Protein AF-I9HI69-F1 (afdb_monomer_lite)

pLDDT: mean 85.03, std 14.54, range [42.88, 98.44]

Foldseek 3Di:
DDDDPPDDDDFDKDWDWDDDPVDIDIDIDTDDDDDPDPDPPPDDFAWPDKWKADPVRHTDPDDDAAWIWIWTQTPVRDIDIDIDHDHDPDDD

Organism: NCBI:txid997887

Radius of gyration: 25.26 Å; chains: 1; bounding box: 50×28×73 Å

Secondary structure (DSSP, 8-state):
-----S--PPSEEEEEEEE-SS-EEEEEEEE-SS-SS---------EEEEEEEETT--EESS--SEEEEEEEEETTS-EEEEEEEEPP----

Structure (mmCIF, N/CA/C/O backbone):
data_AF-I9HI69-F1
#
_entry.id   AF-I9HI69-F1
#
loop_
_atom_site.group_PDB
_atom_site.id
_atom_site.type_symbol
_atom_site.label_atom_id
_atom_site.label_alt_id
_atom_site.label_comp_id
_atom_site.label_asym_id
_atom_site.label_entity_id
_atom_site.label_seq_id
_atom_site.pdbx_PDB_ins_code
_atom_site.Cartn_x
_atom_site.Cartn_y
_atom_site.Cartn_z
_atom_site.occupancy
_atom_site.B_iso_or_equiv
_atom_site.auth_seq_id
_atom_site.auth_comp_id
_atom_site.auth_asym_id
_atom_site.auth_atom_id
_atom_site.pdbx_PDB_model_num
ATOM 1 N N . THR A 1 1 ? -29.114 -4.831 36.281 1.00 55.25 1 THR A N 1
ATOM 2 C CA . THR A 1 1 ? -27.995 -4.873 35.319 1.00 55.25 1 THR A CA 1
ATOM 3 C C . THR A 1 1 ? -28.543 -5.198 33.948 1.00 55.25 1 THR A C 1
ATOM 5 O O . THR A 1 1 ? -29.237 -6.199 33.832 1.00 55.25 1 THR A O 1
ATOM 8 N N . LEU A 1 2 ? -28.313 -4.348 32.943 1.00 59.47 2 LEU A N 1
ATOM 9 C CA . LEU A 1 2 ? -28.635 -4.662 31.548 1.00 59.47 2 LEU A CA 1
ATOM 10 C C . LEU A 1 2 ? -27.395 -5.315 30.931 1.00 59.47 2 LEU A C 1
ATOM 12 O O . LEU A 1 2 ? -26.393 -4.634 30.744 1.00 59.47 2 LEU A O 1
ATOM 16 N N . ASN A 1 3 ? -27.452 -6.618 30.661 1.00 59.59 3 ASN A N 1
ATOM 17 C CA . ASN A 1 3 ? -26.413 -7.318 29.910 1.00 59.59 3 ASN A CA 1
ATOM 18 C C . ASN A 1 3 ? -26.966 -7.653 28.520 1.00 59.59 3 ASN A C 1
ATOM 20 O O . ASN A 1 3 ? -27.986 -8.337 28.424 1.00 59.59 3 ASN A O 1
ATOM 24 N N . ARG A 1 4 ? -26.345 -7.128 27.459 1.00 67.44 4 ARG A N 1
ATOM 25 C CA . ARG A 1 4 ? -26.713 -7.420 26.066 1.00 67.44 4 ARG A CA 1
ATOM 26 C C . ARG A 1 4 ? -25.549 -8.112 25.377 1.00 67.44 4 ARG A C 1
ATOM 28 O O . ARG A 1 4 ? -24.702 -7.472 24.764 1.00 67.44 4 ARG A O 1
ATOM 35 N N . GLU A 1 5 ? -25.514 -9.429 25.498 1.00 74.25 5 GLU A N 1
ATOM 36 C CA . GLU A 1 5 ? -24.554 -10.274 24.793 1.00 74.25 5 GLU A CA 1
ATOM 37 C C . GLU A 1 5 ? -25.151 -10.736 23.457 1.00 74.25 5 GLU A C 1
ATOM 39 O O . GLU A 1 5 ? -26.314 -11.129 23.388 1.00 74.25 5 GLU A O 1
ATOM 44 N N . GLY A 1 6 ? -24.362 -10.671 22.381 1.00 68.75 6 GLY A N 1
ATOM 45 C CA . GLY A 1 6 ? -24.755 -11.171 21.056 1.00 68.75 6 GLY A CA 1
ATOM 46 C C . GLY A 1 6 ? -25.506 -10.189 20.145 1.00 68.75 6 GLY A C 1
ATOM 47 O O . GLY A 1 6 ? -25.870 -10.570 19.032 1.00 68.75 6 GLY A O 1
ATOM 48 N N . GLU A 1 7 ? -25.712 -8.931 20.554 1.00 77.69 7 GLU A N 1
ATOM 49 C CA . GLU A 1 7 ? -26.295 -7.903 19.679 1.00 77.69 7 GLU A CA 1
ATOM 50 C C . GLU A 1 7 ? -25.294 -7.514 18.574 1.00 77.69 7 GLU A C 1
ATOM 52 O O . GLU A 1 7 ? -24.183 -7.053 18.842 1.00 77.69 7 GLU A O 1
ATOM 57 N N . ARG A 1 8 ? -25.679 -7.709 17.308 1.00 77.44 8 ARG A N 1
ATOM 58 C CA . ARG A 1 8 ? -24.910 -7.239 16.149 1.00 77.44 8 ARG A CA 1
ATOM 59 C C . ARG A 1 8 ? -25.355 -5.829 15.794 1.00 77.44 8 ARG A C 1
ATOM 61 O O . ARG A 1 8 ? -26.408 -5.646 15.189 1.00 77.44 8 ARG A O 1
ATOM 68 N N . LEU A 1 9 ? -24.541 -4.848 16.159 1.00 82.69 9 LEU A N 1
ATOM 69 C CA . LEU A 1 9 ? -24.743 -3.466 15.740 1.00 82.69 9 LEU A CA 1
ATOM 70 C C . LEU A 1 9 ? -24.426 -3.325 14.244 1.00 82.69 9 LEU A C 1
ATOM 72 O O . LEU A 1 9 ? -23.426 -3.859 13.762 1.00 82.69 9 LEU A O 1
ATOM 76 N N . SER A 1 10 ? -25.281 -2.615 13.507 1.00 86.69 10 SER A N 1
ATOM 77 C CA . SER A 1 10 ? -24.981 -2.174 12.141 1.00 86.69 10 SER A CA 1
ATOM 78 C C . SER A 1 10 ? -23.875 -1.117 12.146 1.00 86.69 10 SER A C 1
ATOM 80 O O . SER A 1 10 ? -23.622 -0.492 13.173 1.00 86.69 10 SER A O 1
ATOM 82 N N . ALA A 1 11 ? -23.252 -0.852 10.996 1.00 86.25 11 ALA A N 1
ATOM 83 C CA . ALA A 1 11 ? -22.367 0.303 10.872 1.00 86.25 11 ALA A CA 1
ATOM 84 C C . ALA A 1 11 ? -23.066 1.611 11.283 1.00 86.25 11 ALA A C 1
ATOM 86 O O . ALA A 1 11 ? -24.202 1.872 10.883 1.00 86.25 11 ALA A O 1
ATOM 87 N N . GLY A 1 12 ? -22.382 2.435 12.072 1.00 87.88 12 GLY A N 1
ATOM 88 C CA . GLY A 1 12 ? -22.923 3.682 12.598 1.00 87.88 12 GLY A CA 1
ATOM 89 C C . GLY A 1 12 ? -22.138 4.220 13.789 1.00 87.88 12 GLY A C 1
ATOM 90 O O . GLY A 1 12 ? -21.262 3.554 14.340 1.00 87.88 12 GLY A O 1
ATOM 91 N N . LYS A 1 13 ? -22.461 5.448 14.195 1.00 88.88 13 LYS A N 1
ATOM 92 C CA . LYS A 1 13 ? -21.921 6.071 15.407 1.00 88.88 13 LYS A CA 1
ATOM 93 C C . LYS A 1 13 ? -22.855 5.794 16.577 1.00 88.88 13 LYS A C 1
ATOM 95 O O . LYS A 1 13 ? -24.044 6.092 16.498 1.00 88.88 13 LYS A O 1
ATOM 100 N N . TYR A 1 14 ? -22.304 5.267 17.659 1.00 88.50 14 TYR A N 1
ATOM 101 C CA . TYR A 1 14 ? -23.044 4.872 18.849 1.00 88.50 14 TYR A CA 1
ATOM 102 C C . TYR A 1 14 ? -22.485 5.568 20.084 1.00 88.50 14 TYR A C 1
ATOM 104 O O . TYR A 1 14 ? -21.290 5.863 20.173 1.00 88.50 14 TYR A O 1
ATOM 112 N N . THR A 1 15 ? -23.364 5.790 21.057 1.00 91.31 15 THR A N 1
ATOM 113 C CA . THR A 1 15 ? -22.990 6.256 22.390 1.00 91.31 15 THR A CA 1
ATOM 114 C C . THR A 1 15 ? -23.520 5.264 23.410 1.00 91.31 15 THR A C 1
ATOM 116 O O . THR A 1 15 ? -24.729 5.072 23.525 1.00 91.31 15 THR A O 1
ATOM 119 N N . LEU A 1 16 ? -22.617 4.647 24.166 1.00 88.50 16 LEU A N 1
ATOM 120 C CA . LEU A 1 16 ? -22.964 3.931 25.384 1.00 88.50 16 LEU A CA 1
ATOM 121 C C . LEU A 1 16 ? -23.039 4.946 26.526 1.00 88.50 16 LEU A C 1
ATOM 123 O O . LEU A 1 16 ? -22.041 5.587 26.860 1.00 88.50 16 LEU A O 1
ATOM 127 N N . VAL A 1 17 ? -24.229 5.087 27.106 1.00 89.00 17 VAL A N 1
ATOM 128 C CA . VAL A 1 17 ? -24.491 5.964 28.251 1.00 89.00 17 VAL A CA 1
ATOM 129 C C . VAL A 1 17 ? -24.605 5.101 29.501 1.00 89.00 17 VAL A C 1
ATOM 131 O O . VAL A 1 17 ? -25.526 4.294 29.627 1.00 89.00 17 VAL A O 1
ATOM 134 N N . LEU A 1 18 ? -23.661 5.266 30.421 1.00 87.50 18 LEU A N 1
ATOM 135 C CA . LEU A 1 18 ? -23.657 4.614 31.725 1.00 87.50 18 LEU A CA 1
ATOM 136 C C . LEU A 1 18 ? -24.034 5.650 32.780 1.00 87.50 18 LEU A C 1
ATOM 138 O O . LEU A 1 18 ? -23.229 6.509 33.136 1.00 87.50 18 LEU A O 1
ATOM 142 N N . THR A 1 19 ? -25.263 5.562 33.276 1.00 88.94 19 THR A N 1
ATOM 143 C CA . THR A 1 19 ? -25.761 6.431 34.345 1.00 88.94 19 THR A CA 1
ATOM 144 C C . THR A 1 19 ? -25.660 5.710 35.681 1.00 88.94 19 THR A C 1
ATOM 146 O O . THR A 1 19 ? -26.213 4.625 35.859 1.00 88.94 19 THR A O 1
ATOM 149 N N . THR A 1 20 ? -24.968 6.329 36.626 1.00 84.81 20 THR A N 1
ATOM 150 C CA . THR A 1 20 ? -24.957 5.951 38.043 1.00 84.81 20 THR A CA 1
ATOM 151 C C . THR A 1 20 ? -25.833 6.925 38.831 1.00 84.81 20 THR A C 1
ATOM 153 O O . THR A 1 20 ? -26.319 7.912 38.279 1.00 84.81 20 THR A O 1
ATOM 156 N N . SER A 1 21 ? -26.036 6.678 40.125 1.00 87.94 21 SER A N 1
ATOM 157 C CA . SER A 1 21 ? -26.771 7.604 40.997 1.00 87.94 21 SER A CA 1
ATOM 158 C C . SER A 1 21 ? -26.138 8.997 41.084 1.00 87.94 21 SER A C 1
ATOM 160 O O . SER A 1 21 ? -26.834 9.953 41.407 1.00 87.94 21 SER A O 1
ATOM 162 N N . GLU A 1 22 ? -24.839 9.115 40.796 1.00 90.00 22 GLU A N 1
ATOM 163 C CA . GLU A 1 22 ? -24.059 10.335 41.043 1.00 90.00 22 GLU A CA 1
ATOM 164 C C . GLU A 1 22 ? -23.412 10.917 39.783 1.00 90.00 22 GLU A C 1
ATOM 166 O O . GLU A 1 22 ? -23.022 12.082 39.764 1.00 90.00 22 GLU A O 1
ATOM 171 N N . SER A 1 23 ? -23.271 10.129 38.716 1.00 90.44 23 SER A N 1
ATOM 172 C CA . SER A 1 23 ? -22.532 10.543 37.522 1.00 90.44 23 SER A CA 1
ATOM 173 C C . SER A 1 23 ? -22.983 9.822 36.257 1.00 90.44 23 SER A C 1
ATOM 175 O O . SER A 1 23 ? -23.549 8.727 36.306 1.00 90.44 23 SER A O 1
ATOM 177 N N . VAL A 1 24 ? -22.686 10.437 35.112 1.00 92.44 24 VAL A N 1
ATOM 178 C CA . VAL A 1 24 ? -22.916 9.871 33.781 1.00 92.44 24 VAL A CA 1
ATOM 179 C C . VAL A 1 24 ? -21.580 9.737 33.060 1.00 92.44 24 VAL A C 1
ATOM 181 O O . VAL A 1 24 ? -20.852 10.718 32.915 1.00 92.44 24 VAL A O 1
ATOM 184 N N . LEU A 1 25 ? -21.280 8.536 32.566 1.00 89.62 25 LEU A N 1
ATOM 185 C CA . LEU A 1 25 ? -20.168 8.270 31.659 1.00 89.62 25 LEU A CA 1
ATOM 186 C C . LEU A 1 25 ? -20.709 8.031 30.245 1.00 89.62 25 LEU A C 1
ATOM 188 O O . LEU A 1 25 ? -21.515 7.128 30.025 1.00 89.62 25 LEU A O 1
ATOM 192 N N . ASN A 1 26 ? -20.226 8.818 29.284 1.00 91.25 26 ASN A N 1
ATOM 193 C CA . ASN A 1 26 ? -20.562 8.681 27.869 1.00 91.25 26 ASN A CA 1
ATOM 194 C C . ASN A 1 26 ? -19.361 8.125 27.099 1.00 91.25 26 ASN A C 1
ATOM 196 O O . ASN A 1 26 ? -18.326 8.782 27.011 1.00 91.25 26 ASN A O 1
ATOM 200 N N . ILE A 1 27 ? -19.511 6.944 26.501 1.00 91.00 27 ILE A N 1
ATOM 201 C CA . ILE A 1 27 ? -18.501 6.334 25.627 1.00 91.00 27 ILE A CA 1
ATOM 202 C C . ILE A 1 27 ? -19.031 6.384 24.199 1.00 91.00 27 ILE A C 1
ATOM 204 O O . ILE A 1 27 ? -20.027 5.739 23.882 1.00 91.00 27 ILE A O 1
ATOM 208 N N . THR A 1 28 ? -18.373 7.152 23.333 1.00 91.31 28 THR A N 1
ATOM 209 C CA . THR A 1 28 ? -18.731 7.238 21.910 1.00 91.31 28 THR A CA 1
ATOM 210 C C . THR A 1 28 ? -17.821 6.330 21.096 1.00 91.31 28 THR A C 1
ATOM 212 O O . THR A 1 28 ? -16.603 6.409 21.231 1.00 91.31 28 THR A O 1
ATOM 215 N N . PHE A 1 29 ? -18.394 5.495 20.235 1.00 85.38 29 PHE A N 1
ATOM 216 C CA . PHE A 1 29 ? -17.644 4.596 19.361 1.00 85.38 29 PHE A CA 1
ATOM 217 C C . PHE A 1 29 ? -18.330 4.458 17.999 1.00 85.38 29 PHE A C 1
ATOM 219 O O . PHE A 1 29 ? -19.535 4.666 17.867 1.00 85.38 29 PHE A O 1
ATOM 226 N N . ASN A 1 30 ? -17.549 4.114 16.977 1.00 87.19 30 ASN A N 1
ATOM 227 C CA . ASN A 1 30 ? -18.055 3.846 15.636 1.00 87.19 30 ASN A CA 1
ATOM 228 C C . ASN A 1 30 ? -18.018 2.341 15.376 1.00 87.19 30 ASN A C 1
ATOM 230 O O . ASN A 1 30 ? -16.997 1.693 15.596 1.00 87.19 30 ASN A O 1
ATOM 234 N N . VAL A 1 31 ? -19.127 1.803 14.884 1.00 86.50 31 VAL A N 1
ATOM 235 C CA . VAL A 1 31 ? -19.212 0.455 14.323 1.00 86.50 31 VAL A CA 1
ATOM 236 C C . VAL A 1 31 ? -19.074 0.588 12.811 1.00 86.50 31 VAL A C 1
ATOM 238 O O . VAL A 1 31 ? -19.716 1.447 12.207 1.00 86.50 31 VAL A O 1
ATOM 241 N N . ILE A 1 32 ? -18.241 -0.246 12.194 1.00 80.88 32 ILE A N 1
ATOM 242 C CA . ILE A 1 32 ? -18.009 -0.266 10.743 1.00 80.88 32 ILE A CA 1
ATOM 243 C C . ILE A 1 32 ? -18.432 -1.621 10.160 1.00 80.88 32 ILE A C 1
ATOM 245 O O . ILE A 1 32 ? -18.301 -2.656 10.815 1.00 80.88 32 ILE A O 1
ATOM 249 N N . ASN A 1 33 ? -18.965 -1.623 8.934 1.00 71.75 33 ASN A N 1
ATOM 250 C CA . ASN A 1 33 ? -19.376 -2.845 8.239 1.00 71.75 33 ASN A CA 1
ATOM 251 C C . ASN A 1 33 ? -18.171 -3.417 7.477 1.00 71.75 33 ASN A C 1
ATOM 253 O O . ASN A 1 33 ? -17.911 -3.019 6.348 1.00 71.75 33 ASN A O 1
ATOM 257 N N . GLY A 1 34 ? -17.487 -4.392 8.078 1.00 61.75 34 GLY A N 1
ATOM 258 C CA . GLY A 1 34 ? -16.437 -5.173 7.418 1.00 61.75 34 GLY A CA 1
ATOM 259 C C . GLY A 1 34 ? -15.020 -4.623 7.601 1.00 61.75 34 GLY A C 1
ATOM 260 O O . GLY A 1 34 ? -14.775 -3.440 7.427 1.00 61.75 34 GLY A O 1
ATOM 261 N N . GLY A 1 35 ? -14.096 -5.535 7.931 1.00 54.78 35 GLY A N 1
ATOM 262 C CA . GLY A 1 35 ? -12.648 -5.314 7.961 1.00 54.78 35 GLY A CA 1
ATOM 263 C C . GLY A 1 35 ? -12.140 -4.458 9.123 1.00 54.78 35 GLY A C 1
ATOM 264 O O . GLY A 1 35 ? -12.247 -3.241 9.107 1.00 54.78 35 GLY A O 1
ATOM 265 N N . VAL A 1 36 ? -11.476 -5.078 10.103 1.00 61.66 36 VAL A N 1
ATOM 266 C CA . VAL A 1 36 ? -10.472 -4.356 10.900 1.00 61.66 36 VAL A CA 1
ATOM 267 C C . VAL A 1 36 ? -9.320 -4.001 9.962 1.00 61.66 36 VAL A C 1
ATOM 269 O O . VAL A 1 36 ? -8.524 -4.863 9.598 1.00 61.66 36 VAL A O 1
ATOM 272 N N . GLY A 1 37 ? -9.256 -2.752 9.519 1.00 57.56 37 GLY A N 1
ATOM 273 C CA . GLY A 1 37 ? -8.191 -2.305 8.636 1.00 57.56 37 GLY A CA 1
ATOM 274 C C . GLY A 1 37 ? -8.207 -0.803 8.429 1.00 57.56 37 GLY A C 1
ATOM 275 O O . GLY A 1 37 ? -9.251 -0.164 8.513 1.00 57.56 37 GLY A O 1
ATOM 276 N N . ILE A 1 38 ? -7.026 -0.254 8.143 1.00 62.22 38 ILE A N 1
ATOM 277 C CA . ILE A 1 38 ? -6.891 1.045 7.488 1.00 62.22 38 ILE A CA 1
ATOM 278 C C . ILE A 1 38 ? -7.528 0.859 6.115 1.00 62.22 38 ILE A C 1
ATOM 280 O O . ILE A 1 38 ? -6.926 0.299 5.200 1.00 62.22 38 ILE A O 1
ATOM 284 N N . GLU A 1 39 ? -8.799 1.215 6.013 1.00 57.41 39 GLU A N 1
ATOM 285 C CA . GLU A 1 39 ? -9.499 1.282 4.745 1.00 57.41 39 GLU A CA 1
ATOM 286 C C . GLU A 1 39 ? -8.686 2.176 3.807 1.00 57.41 39 GLU A C 1
ATOM 288 O O . GLU A 1 39 ? -8.209 3.231 4.224 1.00 57.41 39 GLU A O 1
ATOM 293 N N . ASN A 1 40 ? -8.433 1.676 2.588 1.00 51.22 40 ASN A N 1
ATOM 294 C CA . ASN A 1 40 ? -7.630 2.325 1.552 1.00 51.22 40 ASN A CA 1
ATOM 295 C C . ASN A 1 40 ? -8.111 3.764 1.354 1.00 51.22 40 ASN A C 1
ATOM 297 O O . ASN A 1 40 ? -8.993 4.039 0.541 1.00 51.22 40 ASN A O 1
ATOM 301 N N . GLN A 1 41 ? -7.520 4.686 2.104 1.00 53.28 41 GLN A N 1
ATOM 302 C CA . GLN A 1 41 ? -7.725 6.103 1.933 1.00 53.28 41 GLN A CA 1
ATOM 303 C C . GLN A 1 41 ? -6.881 6.471 0.716 1.00 53.28 41 GLN A C 1
ATOM 305 O O . GLN A 1 41 ? -5.691 6.762 0.824 1.00 53.28 41 GLN A O 1
ATOM 310 N N . SER A 1 42 ? -7.470 6.332 -0.474 1.00 57.28 42 SER A N 1
ATOM 311 C CA . SER A 1 42 ? -6.824 6.726 -1.720 1.00 57.28 42 SER A CA 1
ATOM 312 C C . SER A 1 42 ? -6.781 8.250 -1.772 1.00 57.28 42 SER A C 1
ATOM 314 O O . SER A 1 42 ? -7.656 8.899 -2.341 1.00 57.28 42 SER A O 1
ATOM 316 N N . SER A 1 43 ? -5.782 8.828 -1.123 1.00 62.09 43 SER A N 1
ATOM 317 C CA . SER A 1 43 ? -5.358 10.187 -1.418 1.00 62.09 43 SER A CA 1
ATOM 318 C C . SER A 1 43 ? -4.465 10.125 -2.651 1.00 62.09 43 SER A C 1
ATOM 320 O O . SER A 1 43 ? -3.563 9.288 -2.723 1.00 62.09 43 SER A O 1
ATOM 322 N N . GLU A 1 44 ? -4.711 10.992 -3.630 1.00 77.44 44 GLU A N 1
ATOM 323 C CA . GLU A 1 44 ? -3.762 11.190 -4.722 1.00 77.44 44 GLU A CA 1
ATOM 324 C C . GLU A 1 44 ? -2.456 11.724 -4.124 1.00 77.44 44 GLU A C 1
ATOM 326 O O . GLU A 1 44 ? -2.450 12.736 -3.420 1.00 77.44 44 GLU A O 1
ATOM 331 N N . LYS A 1 45 ? -1.355 11.003 -4.345 1.00 85.44 45 LYS A N 1
ATOM 332 C CA . LYS A 1 45 ? -0.027 11.405 -3.886 1.00 85.44 45 LYS A CA 1
ATOM 333 C C . LYS A 1 45 ? 0.826 11.810 -5.074 1.00 85.44 45 LYS A C 1
ATOM 335 O O . LYS A 1 45 ? 0.888 11.099 -6.076 1.00 85.44 45 LYS A O 1
ATOM 340 N N . ILE A 1 46 ? 1.522 12.932 -4.933 1.00 91.94 46 ILE A N 1
ATOM 341 C CA . ILE A 1 46 ? 2.436 13.441 -5.955 1.00 91.94 46 ILE A CA 1
ATOM 342 C C . ILE A 1 46 ? 3.772 12.710 -5.815 1.00 91.94 46 ILE A C 1
ATOM 344 O O . ILE A 1 46 ? 4.378 12.711 -4.742 1.00 91.94 46 ILE A O 1
ATOM 348 N N . VAL A 1 47 ? 4.211 12.056 -6.893 1.00 94.56 47 VAL A N 1
ATOM 349 C CA . VAL A 1 47 ? 5.502 11.356 -6.948 1.00 94.56 47 VAL A CA 1
ATOM 350 C C . VAL A 1 47 ? 6.634 12.381 -6.953 1.00 94.56 47 VAL A C 1
ATOM 352 O O . VAL A 1 47 ? 6.708 13.196 -7.868 1.00 94.56 47 VAL A O 1
ATOM 355 N N . HIS A 1 48 ? 7.530 12.289 -5.971 1.00 96.38 48 HIS A N 1
ATOM 356 C CA . HIS A 1 48 ? 8.749 13.092 -5.893 1.00 96.38 48 HIS A CA 1
ATOM 357 C C . HIS A 1 48 ? 9.908 12.395 -6.619 1.00 96.38 48 HIS A C 1
ATOM 359 O O . HIS A 1 48 ? 10.509 12.944 -7.541 1.00 96.38 48 HIS A O 1
ATOM 365 N N . THR A 1 49 ? 10.193 11.138 -6.260 1.00 97.12 49 THR A N 1
ATOM 366 C CA . THR A 1 49 ? 11.232 10.330 -6.917 1.00 97.12 49 THR A CA 1
ATOM 367 C C . THR A 1 49 ? 10.760 8.916 -7.207 1.00 97.12 49 THR A C 1
ATOM 369 O O . THR A 1 49 ? 9.950 8.334 -6.483 1.00 97.12 49 THR A O 1
ATOM 372 N N . LYS A 1 50 ? 11.304 8.347 -8.287 1.00 97.44 50 LYS A N 1
ATOM 373 C CA . LYS A 1 50 ? 11.116 6.949 -8.666 1.00 97.44 50 LYS A CA 1
ATOM 374 C C . LYS A 1 50 ? 12.472 6.320 -8.951 1.00 97.44 50 LYS A C 1
ATOM 376 O O . LYS A 1 50 ? 13.159 6.714 -9.889 1.00 97.44 50 LYS A O 1
ATOM 381 N N . GLU A 1 51 ? 12.835 5.347 -8.130 1.00 98.31 51 GLU A N 1
ATOM 382 C CA . GLU A 1 51 ? 14.125 4.665 -8.155 1.00 98.31 51 GLU A CA 1
ATOM 383 C C . GLU A 1 51 ? 13.924 3.176 -8.465 1.00 98.31 51 GLU A C 1
ATOM 385 O O . GLU A 1 51 ? 12.902 2.575 -8.110 1.00 98.31 51 GLU A O 1
ATOM 390 N N . TYR A 1 52 ? 14.913 2.570 -9.119 1.00 98.25 52 TYR A N 1
ATOM 391 C CA . TYR A 1 52 ? 14.871 1.177 -9.550 1.00 98.25 52 TYR A CA 1
ATOM 392 C C . TYR A 1 52 ? 16.074 0.425 -9.007 1.00 98.25 52 TYR A C 1
ATOM 394 O O . TYR A 1 52 ? 17.191 0.940 -9.027 1.00 98.25 52 TYR A O 1
ATOM 402 N N . TYR A 1 53 ? 15.857 -0.809 -8.565 1.00 98.38 53 TYR A N 1
ATOM 403 C CA . TYR A 1 53 ? 16.920 -1.656 -8.046 1.00 98.38 53 TYR A CA 1
ATOM 404 C C . TYR A 1 53 ? 16.766 -3.103 -8.500 1.00 98.38 53 TYR A C 1
ATOM 406 O O . TYR A 1 53 ? 15.665 -3.589 -8.779 1.00 98.38 53 TYR A O 1
ATOM 414 N N . THR A 1 54 ? 17.882 -3.823 -8.514 1.00 97.06 54 THR A N 1
ATOM 415 C CA . THR A 1 54 ? 17.873 -5.286 -8.541 1.00 97.06 54 THR A CA 1
ATOM 416 C C . THR A 1 54 ? 17.309 -5.831 -7.226 1.00 97.06 54 THR A C 1
ATOM 418 O O . THR A 1 54 ? 17.250 -5.133 -6.214 1.00 97.06 54 THR A O 1
ATOM 421 N N . ILE A 1 55 ? 16.953 -7.118 -7.195 1.00 95.19 55 ILE A N 1
ATOM 422 C CA . ILE A 1 55 ? 16.520 -7.795 -5.956 1.00 95.19 55 ILE A CA 1
ATOM 423 C C . ILE A 1 55 ? 17.586 -7.812 -4.849 1.00 95.19 55 ILE A C 1
ATOM 425 O O . ILE A 1 55 ? 17.245 -8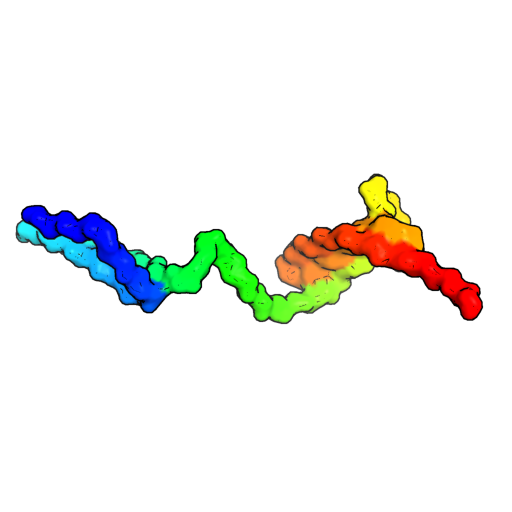.014 -3.689 1.00 95.19 55 ILE A O 1
ATOM 429 N N . ASN A 1 56 ? 18.853 -7.580 -5.207 1.00 94.81 56 ASN A N 1
ATOM 430 C CA . ASN A 1 56 ? 19.975 -7.495 -4.273 1.00 94.81 56 ASN A CA 1
ATOM 431 C C . ASN A 1 56 ? 20.269 -6.044 -3.843 1.00 94.81 56 ASN A C 1
ATOM 433 O O . ASN A 1 56 ? 21.255 -5.803 -3.155 1.00 94.81 56 ASN A O 1
ATOM 437 N N . GLY A 1 57 ? 19.448 -5.074 -4.265 1.00 93.50 57 GLY A N 1
ATOM 438 C CA . GLY A 1 57 ? 19.574 -3.667 -3.878 1.00 93.50 57 GLY A CA 1
ATOM 439 C C . GLY A 1 57 ? 20.536 -2.833 -4.730 1.00 93.50 57 GLY A C 1
ATOM 440 O O . GLY A 1 57 ? 20.810 -1.688 -4.387 1.00 93.50 57 GLY A O 1
ATOM 441 N N . THR A 1 58 ? 21.052 -3.355 -5.847 1.00 97.50 58 THR A N 1
ATOM 442 C CA . THR A 1 58 ? 21.893 -2.565 -6.766 1.00 97.50 58 THR A CA 1
ATOM 443 C C . THR A 1 58 ? 21.033 -1.578 -7.546 1.00 97.50 58 THR A C 1
ATOM 445 O O . THR A 1 58 ? 20.056 -1.999 -8.160 1.00 97.50 58 THR A O 1
ATOM 448 N N . ALA A 1 59 ? 21.404 -0.296 -7.557 1.00 97.88 59 ALA A N 1
ATOM 449 C CA . ALA A 1 59 ? 20.682 0.737 -8.296 1.00 97.88 59 ALA A CA 1
ATOM 450 C C . ALA A 1 59 ? 20.703 0.483 -9.811 1.00 97.88 59 ALA A C 1
ATOM 452 O O . ALA A 1 59 ? 21.717 0.073 -10.379 1.00 97.88 59 ALA A O 1
ATOM 453 N N . LEU A 1 60 ? 19.574 0.755 -10.458 1.00 97.25 60 LEU A N 1
ATOM 454 C CA . LEU A 1 60 ? 19.370 0.633 -11.892 1.00 97.25 60 LEU A CA 1
ATOM 455 C C . LEU A 1 60 ? 18.892 1.974 -12.465 1.00 97.25 60 LEU A C 1
ATOM 457 O O . LEU A 1 60 ? 18.069 2.646 -11.843 1.00 97.25 60 LEU A O 1
ATOM 461 N N . PRO A 1 61 ? 19.333 2.349 -13.678 1.00 96.75 61 PRO A N 1
ATOM 462 C CA . PRO A 1 61 ? 18.819 3.539 -14.354 1.00 96.75 61 PRO A CA 1
ATOM 463 C C . PRO A 1 61 ? 17.362 3.362 -14.815 1.00 96.75 61 PRO A C 1
ATOM 465 O O . PRO A 1 61 ? 16.620 4.333 -14.923 1.00 96.75 61 PRO A O 1
ATOM 468 N N . GLN A 1 62 ? 16.946 2.120 -15.080 1.00 96.00 62 GLN A N 1
ATOM 469 C CA . GLN A 1 62 ? 15.586 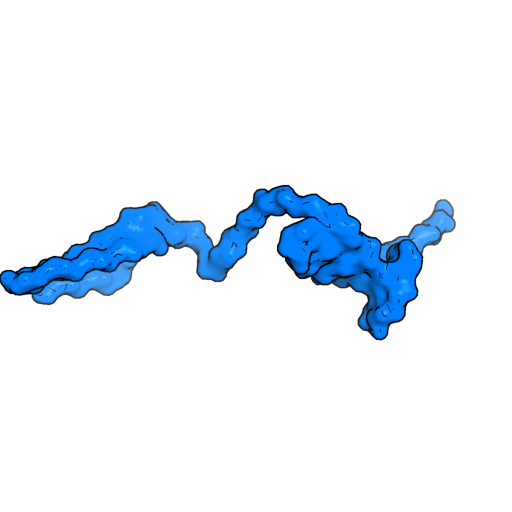1.739 -15.459 1.00 96.00 62 GLN A CA 1
ATOM 470 C C . GLN A 1 62 ? 15.346 0.253 -15.139 1.00 96.00 62 GLN A C 1
ATOM 472 O O . GLN A 1 62 ? 16.317 -0.497 -15.002 1.00 96.00 62 GLN A O 1
ATOM 477 N N . PRO A 1 63 ? 14.086 -0.207 -15.056 1.00 96.06 63 PRO A N 1
ATOM 478 C CA . PRO A 1 63 ? 13.786 -1.623 -14.890 1.00 96.06 63 PRO A CA 1
ATOM 479 C C . PRO A 1 63 ? 14.337 -2.495 -16.030 1.00 96.06 63 PRO A C 1
ATOM 481 O O . PRO A 1 63 ? 14.296 -2.105 -17.197 1.00 96.06 63 PRO A O 1
ATOM 484 N N . ILE A 1 64 ? 14.796 -3.700 -15.701 1.00 95.00 64 ILE A N 1
ATOM 485 C CA . ILE A 1 64 ? 15.337 -4.687 -16.652 1.00 95.00 64 ILE A CA 1
ATOM 486 C C . ILE A 1 64 ? 14.429 -5.923 -16.754 1.00 95.00 64 ILE A C 1
ATOM 488 O O . ILE A 1 64 ? 13.641 -6.167 -15.839 1.00 95.00 64 ILE A O 1
ATOM 492 N N . PRO A 1 65 ? 14.520 -6.749 -17.814 1.00 96.25 65 PRO A N 1
ATOM 493 C CA . PRO A 1 65 ? 13.863 -8.054 -17.827 1.00 96.25 65 PRO A CA 1
ATOM 494 C C . PRO A 1 65 ? 14.221 -8.891 -16.588 1.00 96.25 65 PRO A C 1
ATOM 496 O O . PRO A 1 65 ? 15.382 -8.972 -16.191 1.00 96.25 65 PRO A O 1
ATOM 499 N N . GLY A 1 66 ? 13.218 -9.524 -15.982 1.00 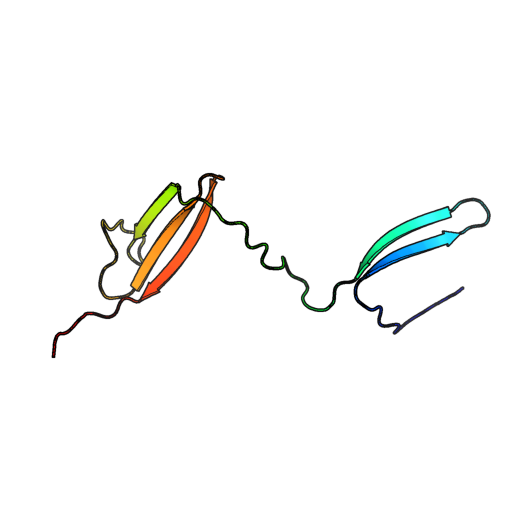95.25 66 GLY A N 1
ATOM 500 C CA . GLY A 1 66 ? 13.331 -10.225 -14.705 1.00 95.25 66 GLY A CA 1
ATOM 501 C C . GLY A 1 66 ? 12.731 -9.448 -13.530 1.00 95.25 66 GLY A C 1
ATOM 502 O O . GLY A 1 66 ? 11.867 -8.584 -13.697 1.00 95.25 66 GLY A O 1
ATOM 503 N N . PHE A 1 67 ? 13.147 -9.803 -12.312 1.00 97.06 67 PHE A N 1
ATOM 504 C CA . PHE A 1 67 ? 12.658 -9.168 -11.087 1.00 97.06 67 PHE A CA 1
ATOM 505 C C . PHE A 1 67 ? 13.359 -7.838 -10.808 1.00 97.06 67 PHE A C 1
ATOM 507 O O . PHE A 1 67 ? 14.585 -7.768 -10.805 1.00 97.06 67 PHE A O 1
ATOM 514 N N . ASN A 1 68 ? 12.569 -6.822 -10.470 1.00 97.56 68 ASN A N 1
ATOM 515 C CA . ASN A 1 68 ? 13.040 -5.497 -10.076 1.00 97.56 68 ASN A CA 1
ATOM 516 C C . ASN A 1 68 ? 12.337 -5.058 -8.792 1.00 97.56 68 ASN A C 1
ATOM 518 O O . ASN A 1 68 ? 11.205 -5.468 -8.523 1.00 97.56 68 ASN A O 1
ATOM 522 N N . ILE A 1 69 ? 12.990 -4.186 -8.036 1.00 98.44 69 ILE A N 1
ATOM 523 C CA . ILE A 1 69 ? 12.392 -3.424 -6.942 1.00 98.44 69 ILE A CA 1
ATOM 524 C C . ILE A 1 69 ? 12.190 -1.994 -7.448 1.00 98.44 69 ILE A C 1
ATOM 526 O O . ILE A 1 69 ? 13.127 -1.378 -7.954 1.00 98.44 69 ILE A O 1
ATOM 530 N N . ILE A 1 70 ? 10.975 -1.471 -7.319 1.00 98.06 70 ILE A N 1
ATOM 531 C CA . ILE A 1 70 ? 10.651 -0.063 -7.546 1.00 98.06 70 ILE A CA 1
ATOM 532 C C . ILE A 1 70 ? 10.441 0.581 -6.187 1.00 98.06 70 ILE A C 1
ATOM 534 O O . ILE A 1 70 ? 9.661 0.069 -5.386 1.00 98.06 70 ILE A O 1
ATOM 538 N N . LYS A 1 71 ? 11.098 1.711 -5.955 1.00 97.94 71 LYS A N 1
ATOM 539 C CA . LYS A 1 71 ? 10.847 2.575 -4.806 1.00 97.94 71 LYS A CA 1
ATOM 540 C C . LYS A 1 71 ? 10.296 3.903 -5.307 1.00 97.94 71 LYS A C 1
ATOM 542 O O . LYS A 1 71 ? 10.915 4.551 -6.148 1.00 97.94 71 LYS A O 1
ATOM 547 N N . ILE A 1 72 ? 9.134 4.287 -4.804 1.00 97.25 72 ILE A N 1
ATOM 548 C CA . ILE A 1 72 ? 8.503 5.578 -5.065 1.00 97.25 72 ILE A CA 1
ATOM 549 C C . ILE A 1 72 ? 8.544 6.364 -3.762 1.00 97.25 72 ILE A C 1
ATOM 551 O O . ILE A 1 72 ? 8.050 5.886 -2.745 1.00 97.25 72 ILE A O 1
ATOM 555 N N . THR A 1 73 ? 9.135 7.553 -3.792 1.00 97.00 73 THR A N 1
ATOM 556 C CA . THR A 1 73 ? 9.026 8.523 -2.698 1.00 97.00 73 THR A CA 1
ATOM 557 C C . THR A 1 73 ? 8.055 9.604 -3.142 1.00 97.00 73 THR A C 1
ATOM 559 O O . THR A 1 73 ? 8.181 10.128 -4.251 1.00 97.00 73 THR A O 1
ATOM 562 N N . TYR A 1 74 ? 7.082 9.924 -2.303 1.00 96.06 74 TYR A N 1
ATOM 563 C CA . TYR A 1 74 ? 6.111 10.984 -2.551 1.00 96.06 74 TYR A CA 1
ATOM 564 C C . TYR A 1 74 ? 6.550 12.294 -1.881 1.00 96.06 74 TYR A C 1
ATOM 566 O O . TYR A 1 74 ? 7.387 12.283 -0.980 1.00 96.06 74 TYR A O 1
ATOM 574 N N . GLU A 1 75 ? 5.981 13.423 -2.307 1.00 95.06 75 GLU A N 1
ATOM 575 C CA . GLU A 1 75 ? 6.281 14.761 -1.753 1.00 95.06 75 GLU A CA 1
ATOM 576 C C . GLU A 1 75 ? 5.990 14.873 -0.244 1.00 95.06 75 GLU A C 1
ATOM 578 O O . GLU A 1 75 ? 6.650 15.619 0.473 1.00 95.06 75 GLU A O 1
ATOM 583 N N . ASP A 1 76 ? 5.032 14.092 0.266 1.00 91.81 76 ASP A N 1
ATOM 584 C CA . ASP A 1 76 ? 4.712 14.012 1.699 1.00 91.81 76 ASP A CA 1
ATOM 585 C C . ASP A 1 76 ? 5.751 13.211 2.516 1.00 91.81 76 ASP A C 1
ATOM 587 O O . ASP A 1 76 ? 5.579 13.004 3.718 1.00 91.81 76 ASP A O 1
ATOM 591 N N . GLY A 1 77 ? 6.822 12.738 1.869 1.00 90.88 77 GLY A N 1
ATOM 592 C CA . GLY A 1 77 ? 7.887 11.936 2.465 1.00 90.88 77 GLY A CA 1
ATOM 593 C C . GLY A 1 77 ? 7.545 10.455 2.630 1.00 90.88 77 GLY A C 1
ATOM 594 O O . GLY A 1 77 ? 8.384 9.683 3.097 1.00 90.88 77 GLY A O 1
ATOM 595 N N . THR A 1 78 ? 6.340 10.022 2.250 1.00 93.06 78 THR A N 1
ATOM 596 C CA . THR A 1 78 ? 5.985 8.601 2.296 1.00 93.06 78 THR A CA 1
ATOM 597 C C . THR A 1 78 ? 6.694 7.818 1.196 1.00 93.06 78 THR A C 1
ATOM 599 O O . THR A 1 78 ? 7.017 8.346 0.130 1.00 93.06 78 THR A O 1
ATOM 602 N N . VAL A 1 79 ? 6.950 6.536 1.462 1.00 95.31 79 VAL A N 1
ATOM 603 C CA . VAL A 1 79 ? 7.686 5.652 0.554 1.00 95.31 79 VAL A CA 1
ATOM 604 C C . VAL A 1 79 ? 6.863 4.402 0.271 1.00 95.31 79 VAL A C 1
ATOM 606 O O . VAL A 1 79 ? 6.440 3.714 1.199 1.00 95.31 79 VAL A O 1
ATOM 609 N N . GLU A 1 80 ? 6.687 4.084 -1.008 1.00 95.25 80 GLU A N 1
ATOM 610 C CA . GLU A 1 80 ? 6.145 2.811 -1.480 1.00 95.25 80 GLU A C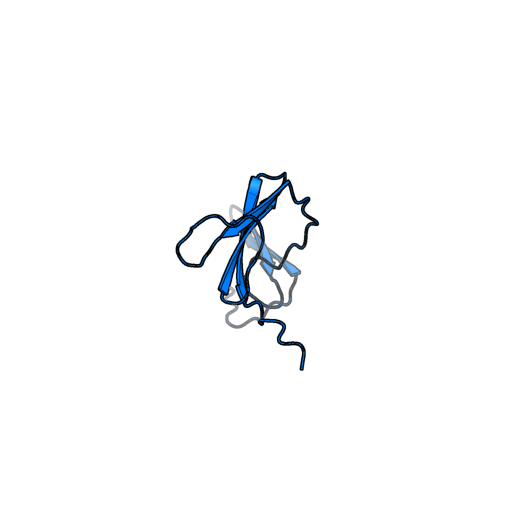A 1
ATOM 611 C C . GLU A 1 80 ? 7.260 1.9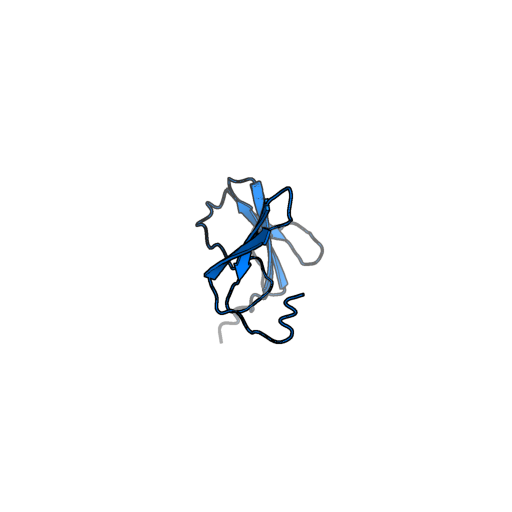80 -2.121 1.00 95.25 80 GLU A C 1
ATOM 613 O O . GLU A 1 80 ? 8.038 2.481 -2.937 1.00 95.25 80 GLU A O 1
ATOM 618 N N . VAL A 1 81 ? 7.339 0.696 -1.765 1.00 96.56 81 VAL A N 1
ATOM 619 C CA . VAL A 1 81 ? 8.291 -0.250 -2.355 1.00 96.56 81 VAL A CA 1
ATOM 620 C C . VAL A 1 81 ? 7.535 -1.441 -2.926 1.00 96.56 81 VAL A C 1
ATOM 622 O O . VAL A 1 81 ? 6.827 -2.139 -2.205 1.00 96.56 81 VAL A O 1
ATOM 625 N N . SER A 1 82 ? 7.743 -1.701 -4.214 1.00 96.81 82 SER A N 1
ATOM 626 C CA . SER A 1 82 ? 7.050 -2.743 -4.969 1.00 96.81 82 SER A CA 1
ATOM 627 C C . SER A 1 82 ? 8.043 -3.651 -5.693 1.00 96.81 82 SER A C 1
ATOM 629 O O . SER A 1 82 ? 8.979 -3.183 -6.339 1.00 96.81 82 SER A O 1
ATOM 631 N N . LYS A 1 83 ? 7.830 -4.970 -5.625 1.00 96.88 83 LYS A N 1
ATOM 632 C CA . LYS A 1 83 ? 8.573 -5.953 -6.428 1.00 96.88 83 LYS A CA 1
ATOM 633 C C . LYS A 1 83 ? 7.784 -6.262 -7.694 1.00 96.88 83 LYS A C 1
ATOM 635 O O . LYS A 1 83 ? 6.659 -6.745 -7.611 1.00 96.88 83 LYS A O 1
ATOM 640 N N . ILE A 1 84 ? 8.388 -6.038 -8.855 1.00 96.00 84 ILE A N 1
ATOM 641 C CA . ILE A 1 84 ? 7.761 -6.303 -10.154 1.00 96.00 84 ILE A CA 1
ATOM 642 C C . ILE A 1 84 ? 8.569 -7.317 -10.961 1.00 96.00 84 ILE A C 1
ATOM 644 O O . ILE A 1 84 ? 9.771 -7.482 -10.750 1.00 96.00 84 ILE A O 1
ATOM 648 N N . TYR A 1 85 ? 7.911 -7.983 -11.907 1.00 96.06 85 TYR A N 1
ATOM 649 C CA . TYR A 1 85 ? 8.559 -8.842 -12.891 1.00 96.06 85 TYR A CA 1
ATOM 650 C C . TYR A 1 85 ? 8.295 -8.305 -14.295 1.00 96.06 85 TYR A C 1
ATOM 652 O O . TYR A 1 85 ? 7.141 -8.162 -14.698 1.00 96.06 85 TYR A O 1
ATOM 660 N N . ILE A 1 86 ? 9.361 -8.031 -15.042 1.00 94.62 86 ILE A N 1
ATOM 661 C CA . ILE A 1 86 ? 9.283 -7.587 -16.433 1.00 94.62 86 ILE A CA 1
ATOM 662 C C . ILE 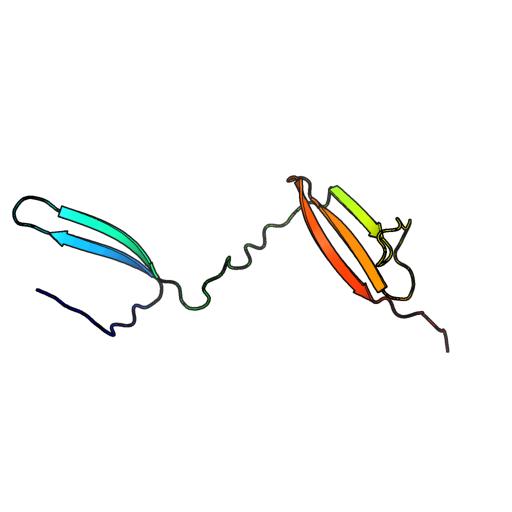A 1 86 ? 9.638 -8.762 -17.328 1.00 94.62 86 ILE A C 1
ATOM 664 O O . ILE A 1 86 ? 10.718 -9.341 -17.222 1.00 94.62 86 ILE A O 1
ATOM 668 N N . ARG A 1 87 ? 8.722 -9.130 -18.223 1.00 93.06 87 ARG A N 1
ATOM 669 C CA . ARG A 1 87 ? 8.993 -10.154 -19.234 1.00 93.06 87 ARG A CA 1
ATOM 670 C C . ARG A 1 87 ? 10.016 -9.617 -20.231 1.00 93.06 87 ARG A C 1
ATOM 672 O O . ARG A 1 87 ? 9.917 -8.468 -20.649 1.00 93.06 87 ARG A O 1
ATOM 679 N N . SER A 1 88 ? 10.967 -10.458 -20.633 1.00 84.62 88 SER A N 1
ATOM 680 C CA . SER A 1 88 ? 11.812 -10.144 -21.785 1.00 84.62 88 SER A CA 1
ATOM 681 C C . SER A 1 88 ? 10.936 -10.101 -23.036 1.00 84.62 88 SER A C 1
ATOM 683 O O . SER A 1 88 ? 10.197 -11.052 -23.301 1.00 84.62 88 SER A O 1
ATOM 685 N N . SER A 1 89 ? 10.989 -9.007 -23.788 1.00 73.44 89 SER A N 1
ATOM 686 C CA . SER A 1 89 ? 10.393 -8.926 -25.117 1.00 73.44 89 SER A CA 1
ATOM 687 C C . SER A 1 89 ? 11.272 -9.708 -26.089 1.00 73.44 89 SER A C 1
ATOM 689 O O . SER A 1 89 ? 12.230 -9.184 -26.651 1.00 73.44 89 SER A O 1
ATOM 691 N N . VAL A 1 90 ? 10.958 -10.988 -26.278 1.00 65.75 90 VAL A N 1
ATOM 692 C CA . VAL A 1 90 ? 11.440 -11.728 -27.445 1.00 65.75 90 VAL A CA 1
ATOM 693 C C . VAL A 1 90 ? 10.455 -11.427 -28.568 1.00 65.75 90 VAL A C 1
ATOM 695 O O . VAL A 1 90 ? 9.318 -11.895 -28.523 1.00 65.75 90 VAL A O 1
ATOM 698 N N . ASN A 1 91 ? 10.859 -10.598 -29.531 1.00 55.84 91 ASN A N 1
ATOM 699 C CA . ASN A 1 91 ? 10.139 -10.495 -30.799 1.00 55.84 91 ASN A CA 1
ATOM 700 C C . ASN A 1 91 ? 10.203 -11.882 -31.458 1.00 55.84 91 ASN A C 1
ATOM 702 O O . ASN A 1 91 ? 11.301 -12.344 -31.772 1.00 55.84 91 ASN A O 1
ATOM 706 N N . GLN A 1 92 ? 9.056 -12.556 -31.565 1.00 42.88 92 GLN A N 1
ATOM 707 C CA . GLN A 1 92 ? 8.890 -13.746 -32.405 1.00 42.88 92 GLN A CA 1
ATOM 708 C C . GLN A 1 92 ? 8.653 -13.323 -33.850 1.00 42.88 92 GLN A C 1
ATOM 710 O O . GLN A 1 92 ? 7.961 -12.297 -34.042 1.00 42.88 92 GLN A O 1
#

Sequence (92 aa):
TLNREGERLSAGKYTLVLTTSESVLNITFNVINGGVGIENQSSEKIVHTKEYYTINGTALPQPIPGFNIIKITYEDGTVEVSKIYIRSSVNQ